Protein AF-X1AQW0-F1 (afdb_monomer_lite)

Radius of gyration: 19.91 Å; chains: 1; bounding box: 59×18×41 Å

Secondary structure (DSSP, 8-state):
---EEEEES------HHHHHHHTT--TTT-SS--HHHHHHHHHHHHHHHHH---EEEEE-----------

Foldseek 3Di:
DFPKDKDFPDDDDDDLVVLCVVVVDDCVVPVDDDPVVSVVSVVVVVVVVVVDGDMDIDTDDDDPDDDDPD

Structure (mmCIF, N/CA/C/O backbone):
data_AF-X1AQW0-F1
#
_entry.id   AF-X1AQW0-F1
#
loop_
_atom_site.group_PDB
_atom_site.id
_atom_site.type_symbol
_atom_site.label_atom_id
_atom_site.label_alt_id
_atom_site.label_comp_id
_atom_site.label_asym_id
_atom_site.label_entity_id
_atom_site.label_seq_id
_atom_site.pdbx_PDB_ins_code
_atom_site.Car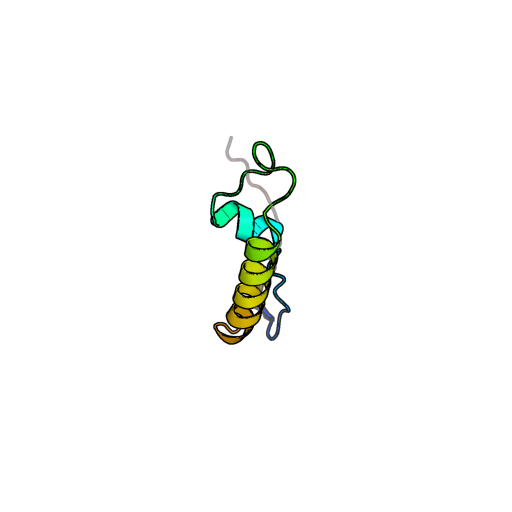tn_x
_atom_site.Cartn_y
_atom_site.Cartn_z
_atom_site.occupancy
_atom_site.B_iso_or_equiv
_atom_site.auth_seq_id
_atom_site.auth_comp_id
_atom_site.auth_asym_id
_atom_site.auth_atom_id
_atom_site.pdbx_PDB_model_num
ATOM 1 N N . MET A 1 1 ? 27.128 4.807 -20.640 1.00 55.97 1 MET A N 1
ATOM 2 C CA . MET A 1 1 ? 25.678 4.992 -20.395 1.00 55.97 1 MET A CA 1
ATOM 3 C C . MET A 1 1 ? 25.310 4.210 -19.147 1.00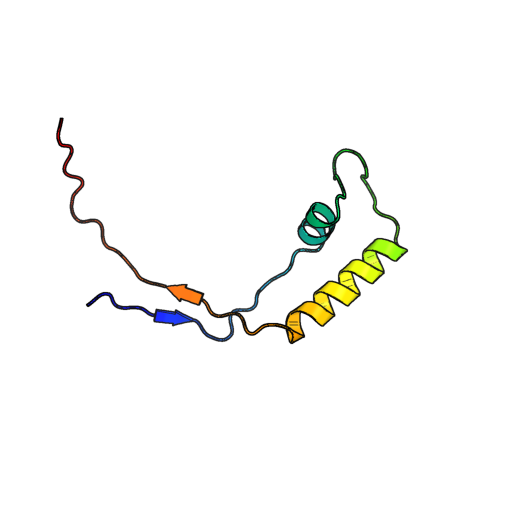 55.97 1 MET A C 1
ATOM 5 O O . MET A 1 1 ? 25.881 3.150 -18.945 1.00 55.97 1 MET A O 1
ATOM 9 N N . ARG A 1 2 ? 24.456 4.750 -18.267 1.00 67.75 2 ARG A N 1
ATOM 10 C CA . ARG A 1 2 ? 23.933 3.984 -17.124 1.00 67.75 2 ARG A CA 1
ATOM 11 C C . ARG A 1 2 ? 22.865 3.034 -17.657 1.00 67.75 2 ARG A C 1
ATOM 13 O O . ARG A 1 2 ? 21.961 3.499 -18.345 1.00 67.75 2 ARG A O 1
ATOM 20 N N . ASP A 1 3 ? 22.949 1.753 -17.324 1.00 77.00 3 ASP A N 1
ATOM 21 C CA . ASP A 1 3 ? 21.889 0.805 -17.658 1.00 77.00 3 ASP A CA 1
ATOM 22 C C . ASP A 1 3 ? 20.683 1.067 -16.750 1.00 77.00 3 ASP A C 1
ATOM 24 O O . ASP A 1 3 ? 20.634 0.655 -15.588 1.00 77.00 3 ASP A O 1
ATOM 28 N N . THR A 1 4 ? 19.720 1.824 -17.271 1.00 82.75 4 THR A N 1
ATOM 29 C CA . THR A 1 4 ? 18.445 2.087 -16.605 1.00 82.75 4 THR A CA 1
ATOM 30 C C . THR A 1 4 ? 17.454 0.989 -16.963 1.00 82.75 4 THR A C 1
ATOM 32 O O . THR A 1 4 ? 17.105 0.804 -18.128 1.00 82.75 4 THR A O 1
ATOM 35 N N . LYS A 1 5 ? 16.965 0.273 -15.951 1.00 88.62 5 LYS A N 1
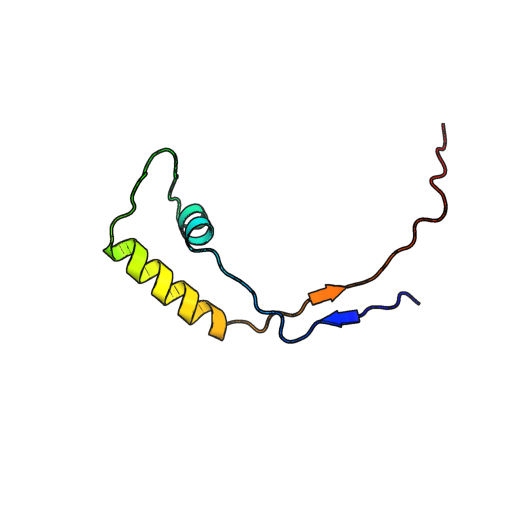ATOM 36 C CA . LYS A 1 5 ? 15.898 -0.720 -16.091 1.00 88.62 5 LYS A CA 1
ATOM 37 C C . LYS A 1 5 ? 14.575 -0.112 -15.636 1.00 88.62 5 LYS A C 1
ATOM 39 O O . LYS A 1 5 ? 14.488 0.470 -14.555 1.00 88.62 5 LYS A O 1
ATOM 44 N N . ILE A 1 6 ? 13.543 -0.269 -16.462 1.00 88.12 6 ILE A N 1
ATOM 45 C CA . ILE A 1 6 ? 12.171 0.124 -16.130 1.00 88.12 6 ILE A CA 1
ATOM 46 C C . ILE A 1 6 ? 11.429 -1.120 -15.653 1.00 88.12 6 ILE A C 1
ATOM 48 O O . ILE A 1 6 ? 11.266 -2.074 -16.413 1.00 88.12 6 ILE A O 1
ATOM 52 N N . ILE A 1 7 ? 10.955 -1.088 -14.413 1.00 87.94 7 ILE A N 1
ATOM 53 C CA . ILE A 1 7 ? 10.086 -2.117 -13.845 1.00 87.94 7 ILE A CA 1
ATOM 54 C C . ILE A 1 7 ? 8.647 -1.650 -14.061 1.00 87.94 7 ILE A C 1
ATOM 56 O O . ILE A 1 7 ? 8.218 -0.628 -13.516 1.00 87.94 7 ILE A O 1
ATOM 60 N N . LYS A 1 8 ? 7.925 -2.363 -14.925 1.00 83.38 8 LYS A N 1
ATOM 61 C CA . LYS A 1 8 ? 6.502 -2.135 -15.191 1.00 83.38 8 LYS A CA 1
ATOM 62 C C . LYS A 1 8 ? 5.669 -3.041 -14.287 1.00 83.38 8 LYS A C 1
ATOM 64 O O . LYS A 1 8 ? 6.158 -4.065 -13.822 1.00 83.38 8 LYS A O 1
ATOM 69 N N . ASP A 1 9 ? 4.424 -2.640 -14.056 1.00 75.50 9 ASP A N 1
ATOM 70 C CA . ASP A 1 9 ? 3.409 -3.461 -13.385 1.00 75.50 9 ASP A CA 1
ATOM 71 C C . ASP A 1 9 ? 3.791 -3.873 -11.950 1.00 75.50 9 ASP A C 1
ATOM 73 O O . ASP A 1 9 ? 3.420 -4.933 -11.445 1.00 75.50 9 ASP A O 1
ATOM 77 N N . THR A 1 10 ? 4.520 -2.991 -11.260 1.00 82.56 10 THR A N 1
ATOM 78 C CA . THR A 1 10 ? 4.831 -3.149 -9.840 1.00 82.56 10 THR A CA 1
ATOM 79 C C . THR A 1 10 ? 3.546 -3.057 -9.026 1.00 82.56 10 THR A C 1
ATOM 81 O O . THR A 1 10 ? 2.905 -2.007 -8.999 1.00 82.56 10 THR A O 1
ATOM 84 N N . LYS A 1 11 ? 3.185 -4.125 -8.309 1.00 81.75 11 LYS A N 1
ATOM 85 C CA . LYS A 1 11 ? 2.104 -4.061 -7.319 1.00 81.75 11 LYS A CA 1
ATOM 86 C C . LYS A 1 11 ? 2.526 -3.127 -6.186 1.00 81.75 11 LYS A C 1
ATOM 88 O O . LYS A 1 11 ? 3.383 -3.476 -5.378 1.00 81.75 11 LYS A O 1
ATOM 93 N N . LEU A 1 12 ? 1.946 -1.931 -6.154 1.00 85.44 12 LEU A N 1
ATOM 94 C CA . LEU A 1 12 ? 2.068 -1.038 -5.011 1.00 85.44 12 LEU A CA 1
ATOM 95 C C . LEU A 1 12 ? 1.116 -1.540 -3.921 1.00 85.44 12 LEU A C 1
ATOM 97 O O . LEU A 1 12 ? -0.000 -1.936 -4.236 1.00 85.44 12 LEU A O 1
ATOM 101 N N . ASN A 1 13 ? 1.547 -1.538 -2.664 1.00 89.56 13 ASN A N 1
ATOM 102 C CA . ASN A 1 13 ? 0.677 -1.860 -1.537 1.00 89.56 13 ASN A CA 1
ATOM 103 C C . ASN A 1 13 ? 0.472 -0.597 -0.702 1.00 89.56 13 ASN A C 1
ATOM 105 O O . ASN A 1 13 ? 1.413 -0.117 -0.068 1.00 89.56 13 ASN A O 1
ATOM 109 N N . ILE A 1 14 ? -0.740 -0.046 -0.721 1.00 91.25 14 ILE A N 1
ATOM 110 C CA . ILE A 1 14 ? -1.105 1.083 0.133 1.00 91.25 14 ILE A CA 1
ATOM 111 C C . ILE A 1 14 ? -1.539 0.518 1.486 1.00 91.25 14 ILE A C 1
ATOM 113 O O . ILE A 1 14 ? -2.621 -0.046 1.626 1.00 91.25 14 ILE A O 1
ATOM 117 N N . ALA A 1 15 ? -0.686 0.665 2.498 1.00 92.19 15 ALA A N 1
ATOM 118 C CA . ALA A 1 15 ? -1.004 0.210 3.843 1.00 92.19 15 ALA A CA 1
ATOM 119 C C . ALA A 1 15 ? -2.095 1.092 4.475 1.00 92.19 15 ALA A C 1
ATOM 121 O O . ALA A 1 15 ? -1.918 2.304 4.616 1.00 92.19 15 ALA A O 1
ATOM 122 N N . ARG A 1 16 ? -3.193 0.477 4.937 1.00 92.06 16 ARG A N 1
ATOM 123 C CA . ARG A 1 16 ? -4.301 1.170 5.624 1.00 92.06 16 ARG A CA 1
ATOM 124 C C . ARG A 1 16 ? -3.827 2.031 6.793 1.00 92.06 16 ARG A C 1
ATOM 126 O O . ARG A 1 16 ? -4.302 3.143 6.987 1.00 92.06 16 ARG A O 1
ATOM 133 N N . GLU A 1 17 ? -2.880 1.523 7.574 1.00 90.38 17 GLU A N 1
ATOM 134 C CA . GLU A 1 17 ? -2.340 2.234 8.734 1.00 90.38 17 GLU A CA 1
ATOM 135 C C . GLU A 1 17 ? -1.604 3.521 8.348 1.00 90.38 17 GLU A C 1
ATOM 137 O O . GLU A 1 17 ? -1.704 4.521 9.058 1.00 90.38 17 GLU A O 1
ATOM 142 N N . GLU A 1 18 ? -0.899 3.505 7.216 1.00 92.38 18 GLU A N 1
ATOM 143 C CA . GLU A 1 18 ? -0.228 4.687 6.683 1.00 92.38 18 GLU A CA 1
ATOM 144 C C . GLU A 1 18 ? -1.246 5.682 6.131 1.00 92.38 18 GLU A C 1
ATOM 146 O O . GLU A 1 18 ? -1.158 6.867 6.441 1.00 92.38 18 GLU A O 1
ATOM 151 N N . ALA A 1 19 ? -2.268 5.210 5.409 1.00 93.25 19 ALA A N 1
ATOM 152 C CA . ALA A 1 19 ? -3.366 6.062 4.954 1.00 93.25 19 ALA A CA 1
ATOM 153 C C . ALA A 1 19 ? -4.047 6.785 6.132 1.00 93.25 19 ALA A C 1
ATOM 155 O O . ALA A 1 19 ? -4.206 8.004 6.106 1.00 93.25 19 ALA A O 1
ATOM 156 N N . LEU A 1 20 ? -4.350 6.060 7.212 1.00 92.69 20 LEU A N 1
ATOM 157 C CA . LEU A 1 20 ? -4.894 6.632 8.446 1.00 92.69 20 LEU A CA 1
ATOM 158 C C . LEU A 1 20 ? -3.933 7.649 9.080 1.00 92.69 20 LEU A C 1
ATOM 160 O O . LEU A 1 20 ? -4.365 8.726 9.494 1.00 92.69 20 LEU A O 1
ATOM 164 N N . ARG A 1 21 ? -2.628 7.347 9.130 1.00 91.75 21 ARG A N 1
ATOM 165 C CA . ARG A 1 21 ? -1.606 8.274 9.644 1.00 91.75 21 ARG A CA 1
ATOM 166 C C . ARG A 1 21 ? -1.620 9.598 8.881 1.00 91.75 21 ARG A C 1
ATOM 168 O O . ARG A 1 21 ? -1.605 10.652 9.515 1.00 91.75 21 ARG A O 1
ATOM 175 N N . TYR A 1 22 ? -1.699 9.552 7.551 1.00 92.00 22 TYR A N 1
ATOM 176 C CA . TYR A 1 22 ? -1.796 10.747 6.706 1.00 92.00 22 TYR A CA 1
ATOM 177 C C . TYR A 1 22 ? -3.129 11.493 6.860 1.00 92.00 22 TYR A C 1
ATOM 179 O O . TYR A 1 22 ? -3.153 12.712 6.732 1.00 92.00 22 TYR A O 1
ATOM 187 N N . GLN A 1 23 ? -4.213 10.801 7.218 1.00 90.06 23 GLN A N 1
ATOM 188 C CA . GLN A 1 23 ? -5.500 11.412 7.585 1.00 90.06 23 GLN A CA 1
ATOM 189 C C . GLN A 1 23 ? -5.507 12.036 8.998 1.00 90.06 23 GLN A C 1
ATOM 191 O O . GLN A 1 23 ? -6.522 12.578 9.427 1.00 90.06 23 GLN A O 1
ATOM 196 N N . GLY A 1 24 ? -4.396 11.963 9.741 1.00 90.62 24 GLY A N 1
ATOM 197 C CA . GLY A 1 24 ? -4.264 12.533 11.086 1.00 90.62 24 GLY A CA 1
ATOM 198 C C . GLY A 1 24 ? -4.541 11.553 12.231 1.00 90.62 24 GLY A C 1
ATOM 199 O O . GLY A 1 24 ? -4.482 11.945 13.400 1.00 90.62 24 GLY A O 1
ATOM 200 N N . TYR A 1 25 ? -4.788 10.269 11.945 1.00 90.50 25 TYR A N 1
ATOM 201 C CA . TYR A 1 25 ? -4.924 9.265 12.998 1.00 90.50 25 TYR A CA 1
ATOM 202 C C . TYR A 1 25 ? -3.575 8.966 13.645 1.00 90.50 25 TYR A C 1
ATOM 204 O O . TYR A 1 25 ? -2.632 8.474 13.027 1.00 90.50 25 TYR A O 1
ATOM 212 N N . SER A 1 26 ? -3.503 9.205 14.951 1.00 86.94 26 SER A N 1
ATOM 213 C CA . SER A 1 26 ? -2.350 8.828 15.757 1.00 86.94 26 SER A CA 1
ATOM 214 C C . SER A 1 26 ? -2.603 7.493 16.443 1.00 86.94 26 SER A C 1
ATOM 216 O O . SER A 1 26 ? -3.457 7.419 17.325 1.00 86.94 26 SER A O 1
ATOM 218 N N . LYS A 1 27 ? -1.782 6.474 16.149 1.00 81.94 27 LYS A N 1
ATOM 219 C CA . LYS A 1 27 ? -1.798 5.186 16.875 1.00 81.94 27 LYS A CA 1
ATOM 220 C C . LYS A 1 27 ? -1.622 5.347 18.395 1.00 81.94 27 LYS A C 1
ATOM 222 O O . LYS A 1 27 ? -2.064 4.496 19.158 1.00 81.94 27 LYS A O 1
ATOM 227 N N . LYS A 1 28 ? -0.987 6.441 18.846 1.00 85.06 28 LYS A N 1
ATOM 228 C CA . LYS A 1 28 ? -0.802 6.747 20.276 1.00 85.06 28 LYS A CA 1
ATOM 229 C C . LYS A 1 28 ? -2.083 7.255 20.942 1.00 85.06 28 LYS A C 1
ATOM 231 O O . LYS A 1 28 ? -2.305 6.957 22.109 1.00 85.06 28 LYS A O 1
ATOM 236 N N . LYS A 1 29 ? -2.902 8.028 20.218 1.00 85.31 29 LYS A N 1
ATOM 237 C CA . LYS A 1 29 ? -4.135 8.640 20.747 1.00 85.31 29 LYS A CA 1
ATOM 238 C C . LYS A 1 29 ? -5.374 7.786 20.479 1.00 85.31 29 LYS A C 1
ATOM 240 O O . LYS A 1 29 ? -6.278 7.748 21.303 1.00 85.31 29 LYS A O 1
ATOM 245 N N . VAL A 1 30 ? -5.406 7.084 19.349 1.00 83.44 30 VAL A N 1
ATOM 246 C CA . VAL A 1 30 ? -6.536 6.264 18.908 1.00 83.44 30 VAL A CA 1
ATOM 247 C C . VAL A 1 30 ? -6.030 4.854 18.622 1.00 83.44 30 VAL A C 1
ATOM 249 O O . VAL A 1 30 ? -5.437 4.592 17.579 1.00 83.44 30 VAL A O 1
ATOM 252 N N . LYS A 1 31 ? -6.260 3.938 19.571 1.00 80.94 31 LYS A N 1
ATOM 253 C CA . LYS A 1 31 ? -5.860 2.525 19.445 1.00 80.94 31 LYS A CA 1
ATOM 254 C C . LYS A 1 31 ? -6.742 1.742 18.471 1.00 80.94 31 LYS A C 1
ATOM 256 O O . LYS A 1 31 ? -6.261 0.819 17.824 1.00 80.94 31 LYS A O 1
ATOM 261 N N . LYS A 1 32 ? -8.028 2.093 18.385 1.00 85.62 32 LYS A N 1
ATOM 262 C CA . LYS A 1 32 ? -9.000 1.489 17.468 1.00 85.62 32 LYS A CA 1
ATOM 263 C C . LYS A 1 32 ? -9.806 2.600 16.793 1.00 85.62 32 LYS A C 1
ATOM 265 O O . LYS A 1 32 ? -10.612 3.235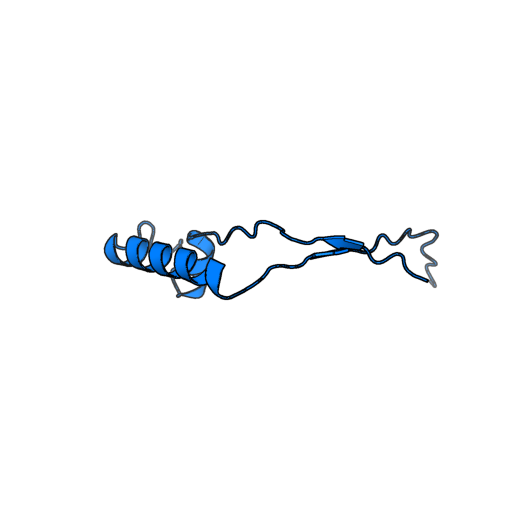 17.472 1.00 85.62 32 LYS A O 1
ATOM 270 N N . PRO A 1 33 ? -9.558 2.881 15.504 1.00 86.88 33 PRO A N 1
ATOM 271 C CA . PRO A 1 33 ? -10.388 3.791 14.726 1.00 86.88 33 PRO A CA 1
ATOM 272 C C . PRO A 1 33 ? -11.835 3.295 14.654 1.00 86.88 33 PRO A C 1
ATOM 274 O O . PRO A 1 33 ? -12.098 2.099 14.782 1.00 86.88 33 PRO A O 1
ATOM 277 N N . ASN A 1 34 ? -12.769 4.219 14.436 1.00 91.06 34 ASN A N 1
ATOM 278 C CA . ASN A 1 34 ? -14.172 3.880 14.214 1.00 91.06 34 ASN A CA 1
ATOM 279 C C . ASN A 1 34 ? -14.309 2.981 12.967 1.00 91.06 34 ASN A C 1
ATOM 281 O O . ASN A 1 34 ? -13.655 3.229 11.952 1.00 91.06 34 ASN A O 1
ATOM 285 N N . GLN A 1 35 ? -15.175 1.968 13.035 1.00 93.38 35 GLN A N 1
ATOM 286 C CA . GLN A 1 35 ? -15.417 1.020 11.946 1.00 93.38 35 GLN A CA 1
ATOM 287 C C . GLN A 1 35 ? -15.828 1.704 10.634 1.00 93.38 35 GLN A C 1
ATOM 289 O O . GLN A 1 35 ? -15.341 1.318 9.575 1.00 93.38 35 GLN A O 1
ATOM 294 N N . ASN A 1 36 ? -16.644 2.759 10.702 1.00 94.50 36 ASN A N 1
ATOM 295 C CA . ASN A 1 36 ? -17.070 3.510 9.518 1.00 94.50 36 ASN A CA 1
ATOM 296 C C . ASN A 1 36 ? -15.873 4.152 8.807 1.00 94.50 36 ASN A C 1
ATOM 298 O O . ASN A 1 36 ? -15.792 4.150 7.585 1.00 94.50 36 ASN A O 1
ATOM 302 N N . ILE A 1 37 ? -14.906 4.658 9.577 1.00 92.06 37 ILE A N 1
ATOM 303 C CA . ILE A 1 37 ? -13.686 5.251 9.026 1.00 92.06 37 ILE A CA 1
ATOM 304 C C . ILE A 1 37 ? -12.821 4.172 8.383 1.00 92.06 37 ILE A C 1
ATOM 306 O O . ILE A 1 37 ? -12.332 4.375 7.281 1.00 92.06 37 ILE A O 1
ATOM 310 N N . LEU A 1 38 ? -12.674 3.012 9.031 1.00 93.75 38 LEU A N 1
ATOM 311 C CA . LEU A 1 38 ? -11.924 1.890 8.463 1.00 93.75 38 LEU A CA 1
ATOM 312 C C . LEU A 1 38 ? -12.502 1.441 7.118 1.00 93.75 38 LEU A C 1
ATOM 314 O O . LEU A 1 38 ? -11.733 1.158 6.201 1.00 93.75 38 LEU A O 1
ATOM 318 N N . GLN A 1 39 ? -13.830 1.399 7.003 1.00 95.88 39 GLN A N 1
ATOM 319 C CA . GLN A 1 39 ? -14.510 1.047 5.763 1.00 95.88 39 GLN A CA 1
ATOM 320 C C . GLN A 1 39 ? -14.271 2.095 4.668 1.00 95.88 39 GLN A C 1
ATOM 322 O O . GLN A 1 39 ? -13.838 1.737 3.576 1.00 95.88 39 GLN A O 1
ATOM 327 N N . ILE A 1 40 ? -14.458 3.382 4.979 1.00 94.94 40 ILE A N 1
ATOM 328 C CA . ILE A 1 40 ? -14.215 4.478 4.028 1.00 94.94 40 ILE A CA 1
ATOM 329 C C . ILE A 1 40 ? -12.754 4.484 3.559 1.00 94.94 40 ILE A C 1
ATOM 331 O O . ILE A 1 40 ? -12.486 4.609 2.367 1.00 94.94 40 ILE A O 1
ATOM 335 N N . THR A 1 41 ? -11.789 4.314 4.470 1.00 94.94 41 THR A N 1
ATOM 336 C CA . THR A 1 41 ? -10.365 4.257 4.110 1.00 94.94 41 THR A CA 1
ATOM 337 C C . THR A 1 41 ? -10.080 3.108 3.142 1.00 94.94 41 THR A C 1
ATOM 339 O O . THR A 1 41 ? -9.312 3.287 2.200 1.00 94.94 41 THR A O 1
ATOM 342 N N 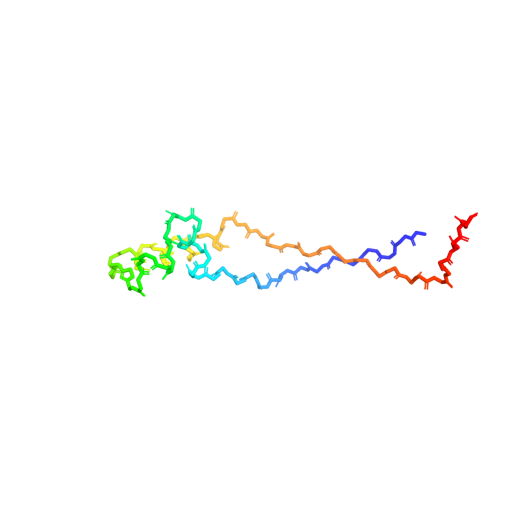. GLU A 1 42 ? -10.685 1.938 3.348 1.00 95.06 42 GLU A N 1
ATOM 343 C CA . GLU A 1 42 ? -10.507 0.787 2.459 1.00 95.06 42 GLU A CA 1
ATOM 344 C C . GLU A 1 42 ? -11.100 1.040 1.063 1.00 95.06 42 GLU A C 1
ATOM 346 O O . GLU A 1 42 ? -10.464 0.738 0.052 1.00 95.06 42 GLU A O 1
ATOM 351 N N . GLU A 1 43 ? -12.294 1.631 0.990 1.00 95.62 43 GLU A N 1
ATOM 352 C CA . GLU A 1 43 ? -12.937 2.000 -0.277 1.00 95.62 43 GLU A CA 1
ATOM 353 C C . GLU A 1 43 ? -12.086 2.998 -1.075 1.00 95.62 43 GLU A C 1
ATOM 355 O O . GLU A 1 43 ? -11.866 2.812 -2.275 1.00 95.62 43 GLU A O 1
ATOM 360 N N . GLU A 1 44 ? -11.536 4.013 -0.409 1.00 94.19 44 GLU A N 1
ATOM 361 C CA . GLU A 1 44 ? -10.679 5.018 -1.042 1.00 94.19 44 GLU A CA 1
ATOM 362 C C . GLU A 1 44 ? -9.318 4.449 -1.475 1.00 94.19 44 GLU A C 1
ATOM 364 O O . GLU A 1 44 ? -8.822 4.794 -2.549 1.00 94.19 44 GLU A O 1
ATOM 369 N N . ILE A 1 45 ? -8.732 3.515 -0.715 1.00 93.94 45 ILE A N 1
ATOM 370 C CA . ILE A 1 45 ? -7.523 2.789 -1.143 1.00 93.94 45 ILE A CA 1
ATOM 371 C C . ILE A 1 45 ? -7.798 1.997 -2.427 1.00 93.94 45 ILE A C 1
ATOM 373 O O . ILE A 1 45 ? -7.018 2.074 -3.381 1.00 93.94 45 ILE A O 1
ATOM 377 N N . ASN A 1 46 ? -8.920 1.275 -2.475 1.00 93.50 46 ASN A N 1
ATOM 378 C CA . ASN A 1 46 ? -9.303 0.482 -3.641 1.00 93.50 46 ASN A CA 1
ATOM 379 C C . ASN A 1 46 ? -9.552 1.357 -4.876 1.00 93.50 46 ASN A C 1
ATOM 381 O O . ASN A 1 46 ? -9.086 1.025 -5.968 1.00 93.50 46 ASN A O 1
ATOM 385 N N . ARG A 1 47 ? -10.205 2.513 -4.705 1.00 93.50 47 ARG A N 1
ATOM 386 C CA . ARG A 1 47 ? -10.338 3.526 -5.764 1.00 93.50 47 ARG A CA 1
ATOM 387 C C . ARG A 1 47 ? -8.979 4.051 -6.213 1.00 93.50 47 ARG A C 1
ATOM 389 O O . ARG A 1 47 ? -8.741 4.167 -7.415 1.00 93.50 47 ARG A O 1
ATOM 396 N N . GLY A 1 48 ? -8.072 4.296 -5.271 1.00 91.69 48 GLY A N 1
ATOM 397 C CA . GLY A 1 48 ? -6.731 4.811 -5.525 1.00 91.69 48 GLY A CA 1
ATOM 398 C C . GLY A 1 48 ? -5.939 3.977 -6.530 1.00 91.69 48 GLY A C 1
ATOM 399 O O . GLY A 1 48 ? -5.308 4.549 -7.416 1.00 91.69 48 GLY A O 1
ATOM 400 N N . TYR A 1 49 ? -6.028 2.643 -6.477 1.00 90.75 49 TYR A N 1
ATOM 401 C CA . TYR A 1 49 ? -5.324 1.766 -7.425 1.00 90.75 49 TYR A CA 1
ATOM 402 C C . TYR A 1 49 ? -5.698 1.998 -8.894 1.00 90.75 49 TYR A C 1
ATOM 404 O O . TYR A 1 49 ? -4.886 1.726 -9.776 1.00 90.75 49 TYR A O 1
ATOM 412 N N . SER A 1 50 ? -6.896 2.517 -9.170 1.00 89.56 50 SER A N 1
ATOM 413 C CA . SER A 1 50 ? -7.328 2.851 -10.532 1.00 89.56 50 SER A CA 1
ATOM 414 C C . SER A 1 50 ? -6.793 4.199 -11.037 1.00 89.56 50 SER A C 1
ATOM 416 O O . SER A 1 50 ? -6.803 4.449 -12.240 1.00 89.56 50 SER A O 1
ATOM 418 N N . LEU A 1 51 ? -6.299 5.060 -10.140 1.00 91.06 51 LEU A N 1
ATOM 419 C CA . LEU A 1 51 ? -5.918 6.442 -10.456 1.00 91.06 51 LEU A CA 1
ATOM 420 C C . LEU A 1 51 ? -4.483 6.585 -10.963 1.00 91.06 51 LEU A C 1
ATOM 422 O O . LEU A 1 51 ? -4.123 7.624 -11.515 1.00 91.06 51 LEU A O 1
ATOM 426 N N . PHE A 1 52 ? -3.636 5.577 -10.768 1.00 87.75 52 PHE A N 1
ATOM 427 C CA . PHE A 1 52 ? -2.234 5.656 -11.157 1.00 87.75 52 PHE A CA 1
ATOM 428 C C . PHE A 1 52 ? -1.715 4.332 -11.707 1.00 87.75 52 PHE A C 1
ATOM 430 O O . PHE A 1 52 ? -2.148 3.250 -11.322 1.00 87.75 52 PHE A O 1
ATOM 437 N N . LYS A 1 53 ? -0.719 4.423 -12.595 1.00 87.56 53 LYS A N 1
ATOM 438 C CA . LYS A 1 53 ? 0.026 3.263 -13.092 1.00 87.56 53 LYS A CA 1
ATOM 439 C C . LYS A 1 53 ? 1.442 3.276 -12.506 1.00 87.56 53 LYS A C 1
ATOM 441 O O . LYS A 1 53 ? 2.280 4.032 -13.007 1.00 87.56 53 LYS A O 1
ATOM 446 N N . PRO A 1 54 ? 1.733 2.474 -11.468 1.00 87.62 54 PRO A N 1
ATOM 447 C CA . PRO A 1 54 ? 3.042 2.482 -10.825 1.00 87.62 54 PRO A CA 1
ATOM 448 C C . PRO A 1 54 ? 4.141 2.013 -11.790 1.00 87.62 54 PRO A C 1
ATOM 450 O O . PRO A 1 54 ? 3.974 1.046 -12.539 1.00 87.62 54 PRO A O 1
ATOM 453 N N . ARG A 1 55 ? 5.280 2.714 -11.776 1.00 88.88 55 ARG A N 1
ATOM 454 C CA . ARG A 1 55 ? 6.493 2.368 -12.531 1.00 88.88 55 ARG A CA 1
ATOM 455 C C . ARG A 1 55 ? 7.709 2.524 -11.626 1.00 88.88 55 ARG A C 1
ATOM 457 O O . ARG A 1 55 ? 7.872 3.564 -10.996 1.00 88.88 55 ARG A O 1
ATOM 464 N N . GLY A 1 56 ? 8.560 1.506 -11.581 1.00 87.44 56 GLY A N 1
ATOM 465 C CA . GLY A 1 56 ? 9.851 1.566 -10.899 1.00 87.44 56 GLY A CA 1
ATOM 466 C C . GLY A 1 56 ? 10.964 1.921 -11.879 1.00 87.44 56 GLY A C 1
ATOM 467 O O . GLY A 1 56 ? 11.025 1.365 -12.976 1.00 87.44 56 GLY A O 1
ATOM 468 N N . ILE A 1 57 ? 11.859 2.824 -11.486 1.00 90.12 57 ILE A N 1
ATOM 469 C CA . ILE A 1 57 ? 13.088 3.121 -12.228 1.00 90.12 57 ILE A CA 1
ATOM 470 C C . ILE A 1 57 ? 14.253 2.615 -11.387 1.00 90.12 57 ILE A C 1
ATOM 472 O O . ILE A 1 57 ? 14.404 3.011 -10.234 1.00 90.12 57 ILE A O 1
ATOM 476 N N . TYR A 1 58 ? 15.061 1.728 -11.961 1.00 88.75 58 TYR A N 1
ATOM 477 C CA . TYR A 1 58 ? 16.203 1.129 -11.286 1.00 88.75 58 TYR A CA 1
ATOM 478 C C . TYR A 1 58 ? 17.485 1.334 -12.092 1.00 88.75 58 TYR A C 1
ATOM 480 O O . TYR A 1 58 ? 17.511 1.145 -13.309 1.00 88.75 58 TYR A O 1
ATOM 488 N N . SER A 1 59 ? 18.569 1.664 -11.398 1.00 89.19 59 SER A N 1
ATOM 489 C CA . SER A 1 59 ? 19.923 1.652 -11.949 1.00 89.19 59 SER A CA 1
ATOM 490 C C . SER A 1 59 ? 20.883 1.101 -10.907 1.00 89.19 59 SER A C 1
ATOM 492 O O . SER A 1 59 ? 20.913 1.594 -9.779 1.00 89.19 59 SER A O 1
ATOM 494 N N . LEU A 1 60 ? 21.690 0.116 -11.290 1.00 87.62 60 LEU A N 1
ATOM 495 C CA . LEU A 1 60 ? 22.767 -0.383 -10.445 1.00 87.62 60 LEU A CA 1
ATOM 496 C C . LEU A 1 60 ? 23.984 0.537 -10.589 1.00 87.62 60 LEU A C 1
ATOM 498 O O . LEU A 1 60 ? 24.416 0.827 -11.703 1.00 87.62 60 LEU A O 1
ATOM 502 N N . ILE A 1 61 ? 24.555 0.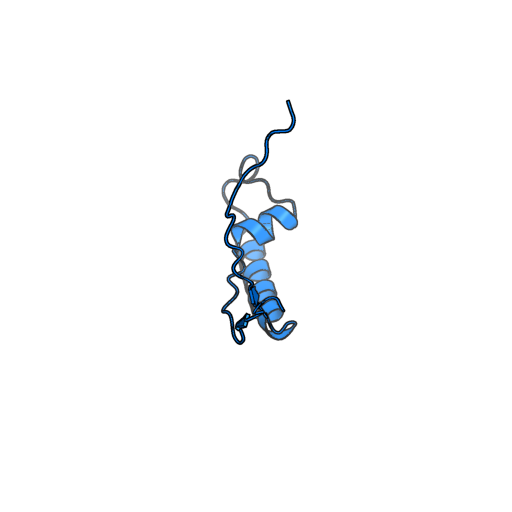968 -9.466 1.00 85.31 61 ILE A N 1
ATOM 503 C CA . ILE A 1 61 ? 25.812 1.720 -9.442 1.00 85.31 61 ILE A CA 1
ATOM 504 C C . ILE A 1 61 ? 26.816 0.906 -8.632 1.00 85.31 61 ILE A C 1
ATOM 506 O O . ILE A 1 61 ? 26.611 0.667 -7.444 1.00 85.31 61 ILE A O 1
ATOM 510 N N . LYS A 1 62 ? 27.904 0.474 -9.276 1.00 84.88 62 LYS A N 1
ATOM 511 C CA . LYS A 1 62 ? 29.036 -0.146 -8.585 1.00 84.88 62 LYS A CA 1
ATOM 512 C C . LYS A 1 62 ? 29.952 0.960 -8.076 1.00 84.88 62 LYS A C 1
ATOM 514 O O . LYS A 1 62 ? 30.521 1.701 -8.873 1.00 84.88 62 LYS A O 1
ATOM 519 N N . ILE A 1 63 ? 30.103 1.058 -6.761 1.00 86.44 63 ILE A N 1
ATOM 520 C CA . ILE A 1 63 ? 31.100 1.940 -6.154 1.00 86.44 63 ILE A CA 1
ATOM 521 C C . ILE A 1 63 ? 32.437 1.196 -6.183 1.00 86.44 63 ILE A C 1
ATOM 523 O O . ILE A 1 63 ? 32.559 0.120 -5.603 1.00 86.44 63 ILE A O 1
ATOM 527 N N . THR A 1 64 ? 33.417 1.727 -6.913 1.00 85.62 64 THR A N 1
ATOM 528 C CA . THR A 1 64 ? 34.729 1.085 -7.109 1.00 85.62 64 THR A CA 1
ATOM 529 C C . THR A 1 64 ? 35.801 1.594 -6.148 1.00 85.62 64 THR A C 1
ATOM 531 O O . THR A 1 64 ? 36.751 0.869 -5.875 1.00 85.62 64 THR A O 1
ATOM 534 N N . CYS A 1 65 ? 35.664 2.811 -5.621 1.00 81.00 65 CYS A N 1
ATOM 535 C CA . CYS A 1 65 ? 36.595 3.411 -4.669 1.00 81.00 65 CYS A CA 1
ATOM 536 C C . CYS A 1 65 ? 35.909 4.580 -3.947 1.00 81.00 65 CYS A C 1
ATOM 538 O O . CYS A 1 65 ? 35.220 5.377 -4.584 1.00 81.00 65 CYS A O 1
ATOM 540 N N . PHE A 1 66 ? 36.122 4.700 -2.636 1.00 77.94 66 PHE A N 1
ATOM 541 C CA . PHE A 1 66 ? 35.865 5.933 -1.898 1.00 77.94 66 PHE A CA 1
ATOM 542 C C . PHE A 1 66 ? 37.194 6.677 -1.772 1.00 77.94 66 PHE A C 1
ATOM 544 O O . PHE A 1 66 ? 38.040 6.302 -0.963 1.00 77.94 66 PHE A O 1
ATOM 551 N N . THR A 1 67 ? 37.416 7.718 -2.571 1.00 73.25 67 THR A N 1
ATOM 552 C CA . THR A 1 67 ? 38.560 8.606 -2.339 1.00 73.25 67 THR A CA 1
ATOM 553 C C . THR A 1 67 ? 38.211 9.552 -1.196 1.00 73.25 67 THR A C 1
ATOM 555 O O . THR A 1 67 ? 37.495 10.533 -1.396 1.00 73.25 67 THR A O 1
ATOM 558 N N . SER A 1 68 ? 38.704 9.241 0.001 1.00 70.12 68 SER A N 1
ATOM 559 C CA . SER A 1 68 ? 38.791 10.195 1.104 1.00 70.12 68 SER A CA 1
ATOM 560 C C . SER A 1 68 ? 39.851 11.236 0.742 1.00 70.12 68 SER A C 1
ATOM 562 O O . SER A 1 68 ? 41.034 10.905 0.660 1.00 70.12 68 SER A O 1
ATOM 564 N N . LYS A 1 69 ? 39.439 12.477 0.467 1.00 63.97 69 LYS A N 1
ATOM 565 C CA . LYS A 1 69 ? 40.355 13.619 0.538 1.00 63.97 69 LYS A CA 1
ATOM 566 C C . LYS A 1 69 ? 40.331 14.086 1.989 1.00 63.97 69 LYS A C 1
ATOM 568 O O . LYS A 1 69 ? 39.412 14.808 2.373 1.00 63.97 69 LYS A O 1
ATOM 573 N N . GLY A 1 70 ? 41.256 13.539 2.777 1.00 53.03 70 GLY A N 1
ATOM 574 C CA . GLY A 1 70 ? 41.637 14.109 4.069 1.00 53.03 70 GLY A CA 1
ATOM 575 C C . GLY A 1 70 ? 42.350 15.439 3.889 1.00 53.03 70 GLY A C 1
ATOM 576 O O . GLY A 1 70 ? 42.877 15.672 2.774 1.00 53.03 70 GLY A O 1
#

Organism: NCBI:txid412755

Sequence (70 aa):
MRDTKIIKDTKLNIAREEALRYQGYSKKKVKKPNQNILQITEEEINRGYSLFKPRGIYSLIKITCFTSKG

pLDDT: mean 86.54, std 8.51, range [53.03, 95.88]